Protein AF-M1ERI9-F1 (afdb_monomer)

Sequence (100 aa):
CKTIYGVKTGTQPPGKMEYHLIPHSLPGHPDCKTIRIIYSIPPGIQGPEHPNPGKSFSARGFPRHCYLPDSEKGRKVLKLLLVAWDRRLIFAIGTSSTTG

Structure (mmCIF, N/CA/C/O backbone):
data_AF-M1ERI9-F1
#
_entry.id   AF-M1ERI9-F1
#
loop_
_atom_site.group_PDB
_atom_site.id
_atom_site.type_symbol
_atom_site.label_atom_id
_atom_site.label_alt_id
_atom_site.label_comp_id
_atom_site.label_asym_id
_atom_site.label_entity_id
_atom_site.label_seq_id
_atom_site.pdbx_PDB_ins_code
_atom_site.Cartn_x
_atom_site.Cartn_y
_atom_site.Cartn_z
_atom_site.occupancy
_atom_site.B_iso_or_equiv
_atom_site.auth_seq_id
_atom_site.auth_comp_id
_atom_site.auth_asym_id
_atom_site.auth_atom_id
_atom_site.pdbx_PDB_model_num
ATOM 1 N N . CYS A 1 1 ? -11.964 15.003 -18.920 1.00 76.31 1 CYS A N 1
ATOM 2 C CA . CYS A 1 1 ? -12.903 14.104 -18.208 1.00 76.31 1 CYS A CA 1
ATOM 3 C C . CYS A 1 1 ? -12.240 13.007 -17.346 1.00 76.31 1 CYS A C 1
ATOM 5 O O . CYS A 1 1 ? -12.936 12.508 -16.479 1.00 76.31 1 CYS A O 1
ATOM 7 N N . LYS A 1 2 ? -10.947 12.632 -17.495 1.00 74.38 2 LYS A N 1
ATOM 8 C CA . LYS A 1 2 ? -10.257 11.580 -16.684 1.00 74.38 2 LYS A CA 1
ATOM 9 C C . LYS A 1 2 ? -10.946 10.196 -16.667 1.00 74.38 2 LYS A C 1
ATOM 11 O O . LYS A 1 2 ? -10.599 9.356 -15.839 1.00 74.38 2 LYS A O 1
ATOM 16 N N . THR A 1 3 ? -11.890 9.954 -17.575 1.00 75.19 3 THR A N 1
ATOM 17 C CA . THR A 1 3 ? -12.565 8.663 -17.718 1.00 75.19 3 THR A CA 1
ATOM 18 C C . THR A 1 3 ? -11.546 7.603 -18.116 1.00 75.19 3 THR A C 1
ATOM 20 O O . THR A 1 3 ? -10.797 7.790 -19.073 1.00 75.19 3 THR A O 1
ATOM 23 N N . ILE A 1 4 ? -11.505 6.506 -17.365 1.00 74.56 4 ILE A N 1
ATOM 24 C CA . ILE A 1 4 ? -10.644 5.360 -17.647 1.00 74.56 4 ILE A CA 1
ATOM 25 C C . ILE A 1 4 ? -11.505 4.298 -18.322 1.00 74.56 4 ILE A C 1
ATOM 27 O O . ILE A 1 4 ? -12.535 3.907 -17.777 1.00 74.56 4 ILE A O 1
ATOM 31 N N . TYR A 1 5 ? -11.057 3.821 -19.479 1.00 78.44 5 TYR A N 1
ATOM 32 C CA . TYR A 1 5 ? -11.593 2.626 -20.120 1.00 78.44 5 TYR A CA 1
ATOM 33 C C . TYR A 1 5 ? -10.664 1.451 -19.784 1.00 78.44 5 TYR A C 1
ATOM 35 O O . TYR A 1 5 ? -9.452 1.550 -19.969 1.00 78.44 5 TYR A O 1
ATOM 43 N N . GLY A 1 6 ? -11.220 0.363 -19.245 1.00 86.75 6 GLY A N 1
ATOM 44 C CA . GLY A 1 6 ? -10.456 -0.803 -18.786 1.00 86.75 6 GLY A CA 1
ATOM 45 C C . GLY A 1 6 ? -9.972 -0.724 -17.330 1.00 86.75 6 GLY A C 1
ATOM 46 O O . GLY A 1 6 ? -10.357 0.159 -16.559 1.00 86.75 6 GLY A O 1
ATOM 47 N N . VAL A 1 7 ? -9.142 -1.691 -16.927 1.00 89.50 7 VAL A N 1
ATOM 48 C CA . VAL A 1 7 ? -8.597 -1.782 -15.563 1.00 89.50 7 VAL A CA 1
ATOM 49 C C . VAL A 1 7 ? -7.235 -1.101 -15.513 1.00 89.50 7 VAL A C 1
ATOM 51 O O . VAL A 1 7 ? -6.282 -1.556 -16.137 1.00 89.50 7 VAL A O 1
ATOM 54 N N . LYS A 1 8 ? -7.123 -0.026 -14.731 1.00 92.19 8 LYS A N 1
ATOM 55 C CA . LYS A 1 8 ? -5.832 0.620 -14.484 1.00 92.19 8 LYS A CA 1
ATOM 56 C C . LYS A 1 8 ? -4.956 -0.259 -13.588 1.00 92.19 8 LYS A C 1
ATOM 58 O O . LYS A 1 8 ? -5.367 -0.594 -12.476 1.00 92.19 8 LYS A O 1
ATOM 63 N N . THR A 1 9 ? -3.746 -0.551 -14.051 1.00 96.25 9 THR A N 1
ATOM 64 C CA . THR A 1 9 ? -2.668 -1.198 -13.292 1.00 96.25 9 THR A CA 1
ATOM 65 C C . THR A 1 9 ? -1.448 -0.273 -13.199 1.00 96.25 9 THR A C 1
ATOM 67 O O . THR A 1 9 ? -1.409 0.774 -13.852 1.00 96.25 9 THR A O 1
ATOM 70 N N . GLY A 1 10 ? -0.488 -0.605 -12.334 1.00 96.25 10 GLY A N 1
ATOM 71 C CA . GLY A 1 10 ? 0.755 0.154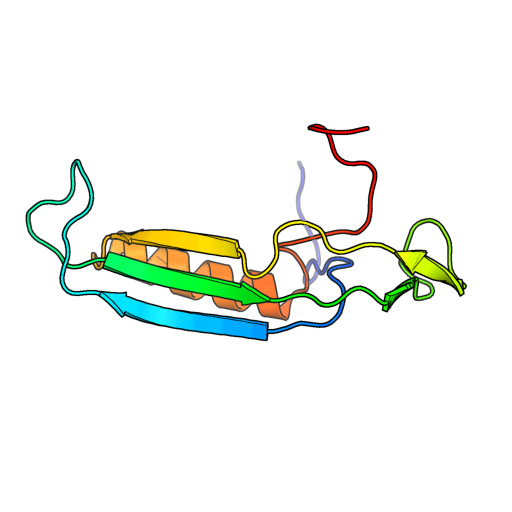 -12.158 1.00 96.25 10 GLY A CA 1
ATOM 72 C C . GLY A 1 10 ? 2.022 -0.698 -12.261 1.00 96.25 10 GLY A C 1
ATOM 73 O O . GLY A 1 10 ? 1.996 -1.834 -12.731 1.00 96.25 10 GLY A O 1
ATOM 74 N N . THR A 1 11 ? 3.141 -0.122 -11.820 1.00 97.75 11 THR A N 1
ATOM 75 C CA . THR A 1 11 ? 4.503 -0.669 -11.957 1.00 97.75 11 THR A CA 1
ATOM 76 C C . THR A 1 11 ? 5.128 -1.016 -10.605 1.00 97.75 11 THR A C 1
ATOM 78 O O . THR A 1 11 ? 6.340 -0.982 -10.431 1.00 97.75 11 THR A O 1
ATOM 81 N N . GLN A 1 12 ? 4.311 -1.344 -9.603 1.00 98.50 12 GLN A N 1
ATOM 82 C CA . GLN A 1 12 ? 4.810 -1.810 -8.310 1.00 98.50 12 GLN A CA 1
ATOM 83 C C . GLN A 1 12 ? 5.705 -3.052 -8.482 1.00 98.50 12 GLN A C 1
ATOM 85 O O . GLN A 1 12 ? 5.266 -4.013 -9.123 1.00 98.50 12 GLN A O 1
ATOM 90 N N . PRO A 1 13 ? 6.922 -3.088 -7.916 1.00 97.94 13 PRO A N 1
ATOM 91 C CA . PRO A 1 13 ? 7.763 -4.283 -7.943 1.00 97.94 13 PRO A CA 1
ATOM 92 C C . PRO A 1 13 ? 7.195 -5.406 -7.049 1.00 97.94 13 PRO A C 1
ATOM 94 O O . PRO A 1 13 ? 6.353 -5.141 -6.185 1.00 97.94 13 PRO A O 1
ATOM 97 N N . PRO A 1 14 ? 7.643 -6.663 -7.221 1.00 98.12 14 PRO A N 1
ATOM 98 C CA . PRO A 1 14 ? 7.215 -7.775 -6.375 1.00 98.12 14 PRO A CA 1
ATOM 99 C C . PRO A 1 14 ? 7.481 -7.525 -4.885 1.00 98.12 14 PRO A C 1
ATOM 101 O O . PRO A 1 14 ? 8.490 -6.933 -4.505 1.00 98.12 14 PRO A O 1
ATOM 104 N N . GLY A 1 15 ? 6.588 -8.018 -4.032 1.00 98.12 15 GLY A N 1
ATOM 105 C CA . GLY A 1 15 ? 6.698 -7.888 -2.584 1.00 98.12 15 GLY A CA 1
ATOM 106 C C . GLY A 1 15 ? 5.554 -8.593 -1.868 1.00 98.12 15 GLY A C 1
ATOM 107 O O . GLY A 1 15 ? 4.820 -9.379 -2.467 1.00 98.12 15 GL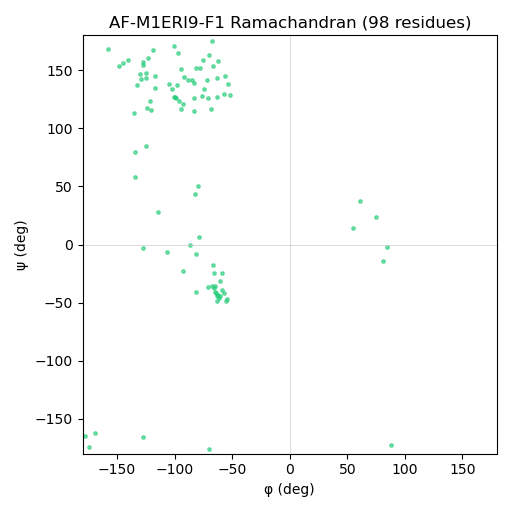Y A O 1
ATOM 108 N N . LYS A 1 16 ? 5.380 -8.284 -0.585 1.00 98.56 16 LYS A N 1
ATOM 109 C CA . LYS A 1 16 ? 4.300 -8.798 0.260 1.00 98.56 16 LYS A CA 1
ATOM 110 C C . LYS A 1 16 ? 3.518 -7.654 0.898 1.00 98.56 16 LYS A C 1
ATOM 112 O O . LYS A 1 16 ? 4.101 -6.648 1.303 1.00 98.56 16 LYS A O 1
ATOM 117 N N . MET A 1 17 ? 2.210 -7.849 1.011 1.00 98.69 17 MET A N 1
ATOM 118 C CA . MET A 1 17 ? 1.307 -7.044 1.826 1.00 98.69 17 MET A CA 1
ATOM 119 C C . MET A 1 17 ? 0.628 -7.979 2.821 1.00 98.69 17 MET A C 1
ATOM 121 O O . MET A 1 17 ? -0.021 -8.942 2.423 1.00 98.69 17 MET A O 1
ATOM 125 N N . GLU A 1 18 ? 0.763 -7.682 4.104 1.00 98.69 18 GLU A N 1
ATOM 126 C CA . GLU A 1 18 ? 0.151 -8.434 5.197 1.00 98.69 18 GLU A CA 1
ATOM 127 C C . GLU A 1 18 ? -0.631 -7.472 6.090 1.00 98.69 18 GLU A C 1
ATOM 129 O O . GLU A 1 18 ? -0.321 -6.281 6.158 1.00 98.69 18 GLU A O 1
ATOM 134 N N . TYR A 1 19 ? -1.651 -7.961 6.791 1.00 98.75 19 TYR A N 1
ATOM 135 C CA . TYR A 1 19 ? -2.344 -7.157 7.790 1.00 98.75 19 TYR A CA 1
ATOM 136 C C . TYR A 1 19 ? -2.869 -8.011 8.939 1.00 98.75 19 TYR A C 1
ATOM 138 O O . TYR A 1 19 ? -3.150 -9.196 8.779 1.00 98.75 19 TYR A O 1
ATOM 146 N N . HIS A 1 20 ? -3.012 -7.394 10.105 1.00 98.75 20 HIS A N 1
ATOM 147 C CA . HIS A 1 20 ? -3.660 -7.980 11.276 1.00 98.75 20 HIS A CA 1
ATOM 148 C C . HIS A 1 20 ? -4.135 -6.873 12.219 1.00 98.75 20 HIS A C 1
ATOM 150 O O . HIS A 1 20 ? -3.777 -5.703 12.067 1.00 98.75 20 HIS A O 1
ATOM 156 N N . LEU A 1 21 ? -4.953 -7.244 13.201 1.00 98.69 21 LEU A N 1
ATOM 157 C CA . LEU A 1 21 ? -5.428 -6.319 14.222 1.00 98.69 21 LEU A CA 1
ATOM 158 C C . LEU A 1 21 ? -4.422 -6.209 15.366 1.00 98.69 21 LEU A C 1
ATOM 160 O O . LEU A 1 21 ? -3.850 -7.210 15.793 1.00 98.69 21 LEU A O 1
ATOM 164 N N . ILE A 1 22 ? -4.258 -5.002 15.897 1.00 98.62 22 ILE A N 1
ATOM 165 C CA . ILE A 1 22 ? -3.540 -4.741 17.147 1.00 98.62 22 ILE A CA 1
ATOM 166 C C . ILE A 1 22 ? -4.515 -4.152 18.179 1.00 98.62 22 ILE A C 1
ATOM 168 O O . ILE A 1 22 ? -5.423 -3.403 17.802 1.00 98.62 22 ILE A O 1
ATOM 172 N N . PRO A 1 23 ? -4.370 -4.476 19.477 1.00 97.56 23 PRO A N 1
ATOM 173 C CA . PRO A 1 23 ? -5.330 -4.114 20.521 1.00 97.56 23 PRO A CA 1
ATOM 174 C C . PRO A 1 23 ? -5.135 -2.674 21.032 1.00 97.56 23 PRO A C 1
ATOM 176 O O . PRO A 1 23 ? -5.177 -2.423 22.231 1.00 97.56 23 PRO A O 1
ATOM 179 N N . HIS A 1 24 ? -4.910 -1.727 20.121 1.00 97.19 24 HIS A N 1
ATOM 180 C CA . HIS A 1 24 ? -4.746 -0.307 20.428 1.00 97.19 24 HIS A CA 1
ATOM 181 C C . HIS A 1 24 ? -5.667 0.522 19.539 1.00 97.19 24 HIS A C 1
ATOM 183 O O . HIS A 1 24 ? -5.837 0.197 18.361 1.00 97.19 24 HIS A O 1
ATOM 189 N N . SER A 1 25 ? -6.229 1.589 20.096 1.00 98.38 25 SER A N 1
ATOM 190 C CA . SER A 1 25 ? -7.043 2.564 19.370 1.00 98.38 25 SER A CA 1
ATOM 191 C C . SER A 1 25 ? -6.157 3.669 18.794 1.00 98.38 25 SER A C 1
ATOM 193 O O . SER A 1 25 ? -5.202 4.106 19.442 1.00 98.38 25 SER A O 1
ATOM 195 N N . LEU A 1 26 ? -6.466 4.144 17.586 1.00 98.38 26 LEU A N 1
ATOM 196 C CA . LEU A 1 26 ? -5.799 5.323 17.027 1.00 98.38 26 LEU A CA 1
ATOM 197 C C . LEU A 1 26 ? -6.362 6.610 17.651 1.00 98.38 26 LEU A C 1
ATOM 199 O O . LEU A 1 26 ? -7.548 6.655 17.996 1.00 98.38 26 LEU A O 1
ATOM 203 N N . PRO A 1 27 ? -5.562 7.690 17.736 1.00 98.38 27 PRO A N 1
ATOM 204 C CA . PRO A 1 27 ? -6.082 9.013 18.065 1.00 98.38 27 PRO A CA 1
ATOM 205 C C . PRO A 1 27 ? -7.262 9.385 17.152 1.00 98.38 27 PRO A C 1
ATOM 207 O O . PRO A 1 27 ? -7.170 9.258 15.932 1.00 98.38 27 PRO A O 1
ATOM 210 N N . GLY A 1 28 ? -8.381 9.809 17.745 1.00 97.75 28 GLY A N 1
ATOM 211 C CA . GLY A 1 28 ? -9.625 10.116 17.022 1.00 97.75 28 GLY A CA 1
ATOM 212 C C . GLY A 1 28 ? -10.545 8.918 16.742 1.00 97.75 28 GLY A C 1
ATOM 213 O O . GLY A 1 28 ? -11.632 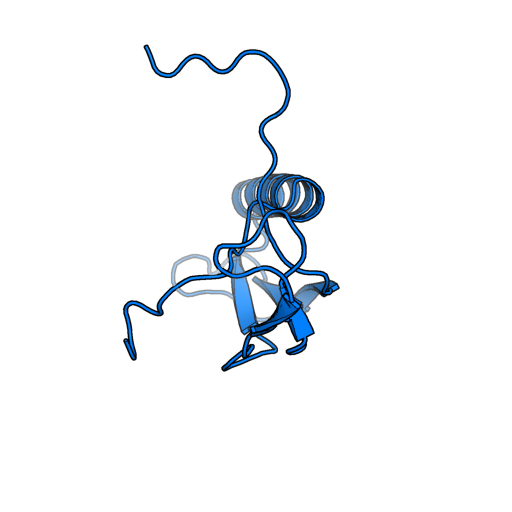9.116 16.207 1.00 97.75 28 GLY A O 1
ATOM 214 N N . HIS A 1 29 ? -10.153 7.699 17.127 1.00 97.25 29 HIS A N 1
ATOM 215 C CA . HIS A 1 29 ? -10.938 6.468 16.956 1.00 97.25 29 HIS A CA 1
ATOM 216 C C . HIS A 1 29 ? -10.938 5.603 18.235 1.00 97.25 29 HIS A C 1
ATOM 218 O O . HIS A 1 29 ? -10.474 4.463 18.199 1.00 97.25 29 HIS A O 1
ATOM 224 N N . PRO A 1 30 ? -11.395 6.133 19.389 1.00 96.50 30 PRO A N 1
ATOM 225 C CA . PRO A 1 30 ? -11.250 5.469 20.690 1.00 96.50 30 PRO A CA 1
ATOM 226 C C . PRO A 1 30 ? -12.037 4.154 20.810 1.00 96.50 30 PRO A C 1
ATOM 228 O O . PRO A 1 30 ? -11.661 3.281 21.586 1.00 96.50 30 PRO A O 1
ATOM 231 N N . ASP A 1 31 ? -13.101 4.008 20.028 1.00 96.12 31 ASP A N 1
ATOM 232 C CA . ASP A 1 31 ? -14.101 2.942 20.063 1.00 96.12 31 ASP A CA 1
ATOM 233 C C . ASP A 1 31 ? -13.735 1.695 19.241 1.00 96.12 31 ASP A C 1
ATOM 235 O O . ASP A 1 31 ? -14.496 0.727 19.214 1.00 96.12 31 ASP A O 1
ATOM 239 N N . CYS A 1 32 ? -12.575 1.675 18.576 1.00 97.44 32 CYS A N 1
ATOM 240 C CA . CYS A 1 32 ? -12.155 0.533 17.767 1.00 97.44 32 CYS A CA 1
ATOM 241 C C . CYS A 1 32 ? -10.659 0.219 17.887 1.00 97.44 32 CYS A C 1
ATOM 243 O O . CYS A 1 32 ? -9.840 1.053 18.262 1.00 97.44 32 CYS A O 1
ATOM 245 N N . LYS A 1 33 ? -10.306 -1.028 17.549 1.00 98.50 33 LYS A N 1
ATOM 246 C CA . LYS A 1 33 ? -8.914 -1.487 17.427 1.00 98.50 33 LYS A CA 1
ATOM 247 C C . LYS A 1 33 ? -8.242 -0.847 16.206 1.00 98.50 33 LYS A C 1
ATOM 249 O O . LYS A 1 33 ? -8.844 -0.063 15.478 1.00 98.50 33 LYS A O 1
ATOM 254 N N . THR A 1 34 ? -7.002 -1.234 15.930 1.00 98.81 34 THR A N 1
ATOM 255 C CA . THR A 1 34 ? -6.265 -0.776 14.747 1.00 98.81 34 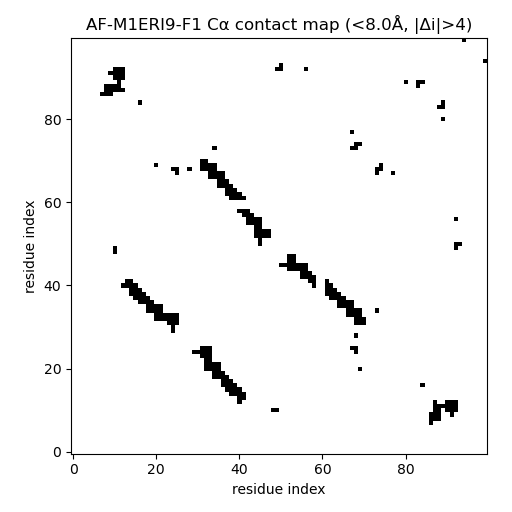THR A CA 1
ATOM 256 C C . THR A 1 34 ? -5.948 -1.943 13.826 1.00 98.81 34 THR A C 1
ATOM 258 O O . THR A 1 34 ? -5.460 -2.982 14.267 1.00 98.81 34 THR A O 1
ATOM 261 N N . ILE A 1 35 ? -6.168 -1.757 12.529 1.00 98.88 35 ILE A N 1
ATOM 262 C CA . ILE A 1 35 ? -5.636 -2.606 11.467 1.00 98.88 35 ILE A CA 1
ATOM 263 C C . ILE A 1 35 ? -4.211 -2.128 11.178 1.00 98.88 35 ILE A C 1
ATOM 265 O O . ILE A 1 35 ? -4.010 -1.009 10.700 1.00 98.88 35 ILE A O 1
ATOM 269 N N . ARG A 1 36 ? -3.217 -2.977 11.441 1.00 98.88 36 ARG A N 1
ATOM 270 C CA . ARG A 1 36 ? -1.829 -2.751 11.033 1.00 98.88 36 ARG A CA 1
ATOM 271 C C . ARG A 1 36 ? -1.597 -3.419 9.684 1.00 98.88 36 ARG A C 1
ATOM 273 O O . ARG A 1 36 ? -1.751 -4.631 9.578 1.00 98.88 36 ARG A O 1
ATOM 280 N N . ILE A 1 37 ? -1.213 -2.635 8.682 1.00 98.88 37 ILE A N 1
ATOM 281 C CA . ILE A 1 37 ? -0.806 -3.106 7.353 1.00 98.88 37 ILE A CA 1
ATOM 282 C C . ILE A 1 37 ? 0.720 -3.057 7.278 1.00 98.88 37 ILE A C 1
ATOM 284 O O . ILE A 1 37 ? 1.330 -2.059 7.664 1.00 98.88 37 ILE A O 1
ATOM 288 N N . ILE A 1 38 ? 1.328 -4.125 6.779 1.00 98.88 38 ILE A N 1
ATOM 289 C CA . ILE A 1 38 ? 2.770 -4.267 6.608 1.00 98.88 38 ILE A CA 1
ATOM 290 C C . ILE A 1 38 ? 3.039 -4.506 5.128 1.00 98.88 38 ILE A C 1
ATOM 292 O O . ILE A 1 38 ? 2.637 -5.525 4.571 1.00 98.88 38 ILE A O 1
ATOM 296 N N . TYR A 1 39 ? 3.735 -3.568 4.496 1.00 98.81 39 TYR A N 1
ATOM 297 C CA . TYR A 1 39 ? 4.286 -3.763 3.161 1.00 98.81 39 TYR A CA 1
ATOM 298 C C . TYR A 1 39 ? 5.751 -4.163 3.283 1.00 98.81 39 TYR A C 1
ATOM 300 O O . TYR A 1 39 ? 6.483 -3.557 4.063 1.00 98.81 39 TYR A O 1
ATOM 308 N N . SER A 1 40 ? 6.193 -5.139 2.498 1.00 98.44 40 SER A N 1
ATOM 309 C CA . SER A 1 40 ? 7.590 -5.561 2.408 1.00 98.44 40 SER A CA 1
ATOM 310 C C . SER A 1 40 ? 7.975 -5.739 0.945 1.00 98.44 40 SER A C 1
ATOM 312 O O . SER A 1 40 ? 7.441 -6.609 0.259 1.00 98.44 40 SER A O 1
ATOM 314 N N . ILE A 1 41 ? 8.876 -4.892 0.452 1.00 98.56 41 ILE A N 1
ATOM 315 C CA . ILE A 1 41 ? 9.395 -4.940 -0.916 1.00 98.56 41 ILE A CA 1
ATOM 316 C C . ILE A 1 41 ? 10.921 -5.050 -0.814 1.00 98.56 41 ILE A C 1
ATOM 318 O O . ILE A 1 41 ? 11.541 -4.144 -0.251 1.00 98.56 41 ILE A O 1
ATOM 322 N N . PRO A 1 42 ? 11.539 -6.136 -1.307 1.00 98.06 42 PRO A N 1
ATOM 323 C CA . PRO A 1 42 ? 12.992 -6.249 -1.358 1.00 98.06 42 PRO A CA 1
ATOM 324 C C . PRO A 1 42 ? 13.580 -5.386 -2.492 1.00 98.06 42 PRO A C 1
ATOM 326 O O . PRO A 1 42 ? 12.872 -5.058 -3.449 1.00 98.06 42 PRO A O 1
ATOM 329 N N . PRO A 1 43 ? 14.875 -5.020 -2.429 1.00 97.88 43 PRO A N 1
ATOM 330 C CA . PRO A 1 43 ? 15.574 -4.477 -3.592 1.00 97.88 43 PRO A CA 1
ATOM 331 C C . PRO A 1 43 ? 15.620 -5.516 -4.722 1.00 97.88 43 PRO A C 1
ATOM 333 O O . PRO A 1 43 ? 15.524 -6.720 -4.480 1.00 97.88 43 PRO A O 1
ATOM 336 N N . GLY A 1 44 ? 15.797 -5.064 -5.960 1.00 97.88 44 GLY A N 1
ATOM 337 C CA . GLY A 1 44 ? 15.785 -5.960 -7.114 1.00 97.88 44 GLY A CA 1
ATOM 338 C C . GLY A 1 44 ? 16.253 -5.297 -8.401 1.00 97.88 44 GLY A C 1
ATOM 339 O O . GLY A 1 44 ? 16.898 -4.249 -8.377 1.00 97.88 44 GLY A O 1
ATOM 340 N N . ILE A 1 45 ? 15.920 -5.922 -9.531 1.00 98.44 45 ILE A N 1
ATOM 341 C CA . ILE A 1 45 ? 16.225 -5.429 -10.877 1.00 98.44 45 ILE A CA 1
ATOM 342 C C . ILE A 1 45 ? 14.956 -4.872 -11.522 1.00 98.44 45 ILE A C 1
ATOM 344 O O . ILE A 1 45 ? 13.872 -5.442 -11.403 1.00 98.44 45 ILE A O 1
ATOM 348 N N . GLN A 1 46 ? 15.094 -3.739 -12.200 1.00 98.44 46 GLN A N 1
ATOM 349 C CA . GLN A 1 46 ? 14.025 -3.085 -12.938 1.00 98.44 46 GLN A CA 1
ATOM 350 C C . GLN A 1 46 ? 13.620 -3.924 -14.157 1.00 98.44 46 GLN A C 1
ATOM 352 O O . GLN A 1 46 ? 14.416 -4.140 -15.068 1.00 98.44 46 GLN A O 1
ATOM 357 N N . GLY A 1 47 ? 12.369 -4.389 -14.169 1.00 97.31 47 GLY A N 1
ATOM 358 C CA . GLY A 1 47 ? 11.714 -4.961 -15.351 1.00 97.31 47 GLY A CA 1
ATOM 359 C C . GLY A 1 47 ? 11.443 -3.944 -16.479 1.00 97.31 47 GLY A C 1
ATOM 360 O O . GLY A 1 47 ? 11.686 -2.748 -16.293 1.00 97.31 47 GLY A O 1
ATOM 361 N N . PRO A 1 48 ? 10.934 -4.404 -17.639 1.00 97.81 48 PRO A N 1
ATOM 362 C CA . PRO A 1 48 ? 10.695 -3.576 -18.828 1.00 97.81 48 PRO A CA 1
ATOM 363 C C . PRO A 1 48 ? 9.743 -2.389 -18.623 1.00 97.81 48 PRO A C 1
ATOM 365 O O . PRO A 1 48 ? 9.810 -1.413 -19.362 1.00 97.81 48 PRO A O 1
ATOM 368 N N . GLU A 1 49 ? 8.855 -2.461 -17.634 1.00 96.12 49 GLU A N 1
ATOM 369 C CA . GLU A 1 49 ? 7.874 -1.421 -17.307 1.00 96.12 49 GLU A CA 1
ATOM 370 C C . GLU A 1 49 ? 8.442 -0.265 -16.465 1.00 96.12 49 GLU A C 1
ATOM 372 O O . GLU A 1 49 ? 7.743 0.715 -16.201 1.00 96.12 49 GLU A O 1
ATOM 377 N N . HIS A 1 50 ? 9.680 -0.392 -15.985 1.00 98.00 50 HIS A N 1
ATOM 378 C CA . HIS A 1 50 ? 10.305 0.568 -15.081 1.00 98.00 50 HIS A CA 1
ATOM 379 C C . HIS A 1 50 ? 11.205 1.569 -15.827 1.00 98.00 50 HIS A C 1
ATOM 381 O O . HIS A 1 50 ? 11.590 1.321 -16.967 1.00 98.00 50 HIS A O 1
ATOM 387 N N . PRO A 1 51 ? 11.596 2.690 -15.188 1.00 97.12 51 PRO A N 1
ATOM 388 C CA . PRO A 1 51 ? 12.323 3.767 -15.865 1.00 97.12 51 PRO A CA 1
ATOM 389 C C . PRO A 1 51 ? 13.676 3.374 -16.476 1.00 97.12 51 PRO A C 1
ATOM 391 O O . PRO A 1 51 ? 14.090 3.966 -17.467 1.00 97.12 51 PRO A O 1
ATOM 394 N N . ASN A 1 52 ? 14.393 2.415 -15.882 1.00 97.25 52 ASN A N 1
ATOM 395 C CA . ASN A 1 52 ? 15.692 1.951 -16.370 1.00 97.25 52 ASN A CA 1
ATOM 396 C C . ASN A 1 52 ? 15.762 0.412 -16.366 1.00 97.25 52 ASN A C 1
ATOM 398 O O . ASN A 1 52 ? 16.356 -0.156 -15.442 1.00 97.25 52 ASN A O 1
ATOM 402 N N . PRO A 1 53 ? 15.186 -0.279 -17.368 1.00 98.12 53 PRO A N 1
ATOM 403 C CA . PRO A 1 53 ? 15.185 -1.739 -17.423 1.00 98.12 53 PRO A CA 1
ATOM 404 C C . PRO A 1 53 ? 16.595 -2.337 -17.299 1.00 98.12 53 PRO A C 1
ATOM 406 O O . PRO A 1 53 ? 17.560 -1.816 -17.856 1.00 98.12 53 PRO A O 1
ATOM 409 N N . GLY A 1 54 ? 16.725 -3.417 -16.530 1.00 98.00 54 GLY A N 1
ATOM 410 C CA . GLY A 1 54 ? 17.993 -4.103 -16.257 1.00 98.00 54 GLY A CA 1
ATOM 411 C C . GLY A 1 54 ? 18.863 -3.463 -15.169 1.00 98.00 54 GLY A C 1
ATOM 412 O O . GLY A 1 54 ? 19.761 -4.126 -14.652 1.00 98.00 54 GLY A O 1
ATOM 413 N N . LYS A 1 55 ? 18.598 -2.216 -14.752 1.00 98.12 55 LYS A N 1
ATOM 414 C CA . LYS A 1 55 ? 19.309 -1.599 -13.620 1.00 98.12 55 LYS A CA 1
ATOM 415 C C . LYS A 1 55 ? 18.721 -2.043 -12.287 1.00 98.12 55 LYS A C 1
ATOM 417 O O . LYS A 1 55 ? 17.527 -2.315 -12.175 1.00 98.12 55 LYS A O 1
ATOM 422 N N . SER A 1 56 ? 19.547 -2.066 -11.248 1.00 97.88 56 SER A N 1
ATOM 423 C CA . SER A 1 56 ? 19.058 -2.293 -9.891 1.00 97.88 56 SER A CA 1
ATOM 424 C C . SER A 1 56 ? 18.171 -1.137 -9.410 1.00 97.88 56 SER A C 1
ATOM 426 O O . SER A 1 56 ? 18.277 0.004 -9.867 1.00 97.88 56 SER A O 1
ATOM 428 N N . PHE A 1 57 ? 17.269 -1.436 -8.480 1.00 98.12 57 PHE A N 1
ATOM 429 C CA . PHE A 1 57 ? 16.570 -0.452 -7.662 1.00 98.12 57 PHE A CA 1
ATOM 430 C C . PHE A 1 57 ? 16.781 -0.781 -6.182 1.00 98.12 57 PHE A C 1
ATOM 432 O O . PHE A 1 57 ? 16.894 -1.946 -5.794 1.00 98.12 57 PHE A O 1
ATOM 439 N N . SER A 1 58 ? 16.818 0.253 -5.342 1.00 97.19 58 SER A N 1
ATOM 440 C CA . SER A 1 58 ? 16.860 0.086 -3.887 1.00 97.19 58 SER A CA 1
ATOM 441 C C . SER A 1 58 ? 15.452 0.154 -3.289 1.00 97.19 58 SER A C 1
ATOM 443 O O . SER A 1 58 ? 14.583 0.839 -3.824 1.00 97.19 58 SER A O 1
ATOM 445 N N . ALA A 1 59 ? 15.228 -0.527 -2.165 1.00 96.25 59 ALA A N 1
ATOM 446 C CA . ALA A 1 59 ? 13.958 -0.508 -1.441 1.00 96.25 59 ALA A CA 1
ATOM 447 C C . ALA A 1 59 ? 14.197 -0.087 0.018 1.00 96.25 59 ALA A C 1
ATOM 449 O O . ALA A 1 59 ? 14.395 -0.911 0.908 1.00 96.25 59 ALA A O 1
ATOM 450 N N . ARG A 1 60 ? 14.246 1.228 0.263 1.00 95.56 60 ARG A N 1
ATOM 451 C CA . ARG A 1 60 ? 14.592 1.783 1.582 1.00 95.56 60 ARG A CA 1
ATOM 452 C C . ARG A 1 60 ? 13.388 1.840 2.529 1.00 95.56 60 ARG A C 1
ATOM 454 O O . ARG A 1 60 ? 12.288 2.249 2.137 1.00 95.56 60 ARG A O 1
ATOM 461 N N . GLY A 1 61 ? 13.642 1.494 3.793 1.00 94.75 61 GLY A N 1
ATOM 462 C CA . GLY A 1 61 ? 12.679 1.611 4.892 1.00 94.75 61 GLY A CA 1
ATOM 463 C C . GLY A 1 61 ? 11.575 0.551 4.889 1.00 94.75 61 GLY A C 1
ATOM 464 O O . GLY A 1 61 ? 10.498 0.817 5.410 1.00 94.75 61 GLY A O 1
ATOM 465 N N . PHE A 1 62 ? 11.808 -0.608 4.265 1.00 97.25 62 PHE A N 1
ATOM 466 C CA . PHE A 1 62 ? 10.918 -1.763 4.371 1.00 97.25 62 PHE A CA 1
ATOM 467 C C . PHE A 1 62 ? 11.354 -2.687 5.529 1.00 97.25 62 PHE A C 1
ATOM 469 O O . PHE A 1 62 ? 12.558 -2.839 5.740 1.00 97.25 62 PHE A O 1
ATOM 476 N N . PRO A 1 63 ? 10.409 -3.312 6.260 1.00 98.06 63 PRO A N 1
ATOM 477 C CA . PRO A 1 63 ? 8.961 -3.233 6.057 1.00 98.06 63 PRO A CA 1
ATOM 478 C C . PRO A 1 63 ? 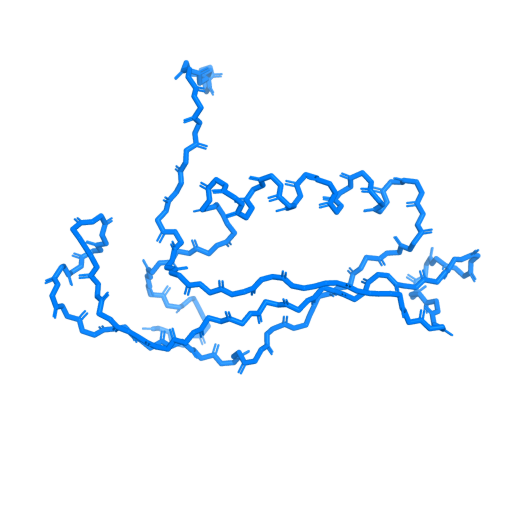8.365 -1.869 6.450 1.00 98.06 63 PRO A C 1
ATOM 480 O O . PRO A 1 63 ? 8.763 -1.262 7.440 1.00 98.06 63 PRO A O 1
ATOM 483 N N . ARG A 1 64 ? 7.384 -1.386 5.674 1.00 98.38 64 ARG A N 1
ATOM 484 C CA . ARG A 1 64 ? 6.640 -0.149 5.962 1.00 98.38 64 ARG A CA 1
ATOM 485 C C . ARG A 1 64 ? 5.347 -0.485 6.684 1.00 98.38 64 ARG A C 1
ATOM 487 O O . ARG A 1 64 ? 4.534 -1.252 6.170 1.00 98.38 64 ARG A O 1
ATOM 494 N N . HIS A 1 65 ? 5.168 0.110 7.857 1.00 98.56 65 HIS A N 1
ATOM 495 C CA . HIS A 1 65 ? 4.004 -0.101 8.709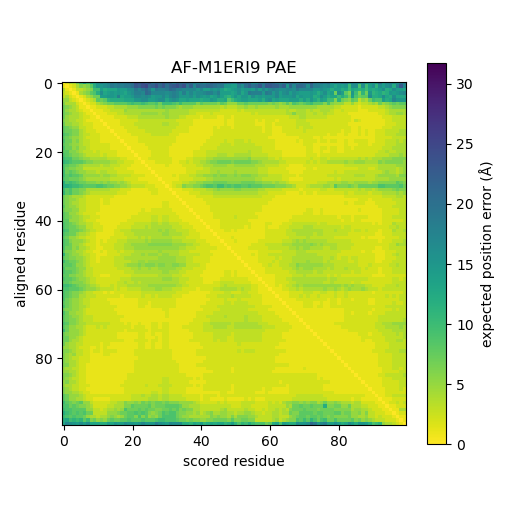 1.00 98.56 65 HIS A CA 1
ATOM 496 C C . HIS A 1 65 ? 3.011 1.049 8.519 1.00 98.56 65 HIS A C 1
ATOM 498 O O . HIS A 1 65 ? 3.374 2.219 8.641 1.00 98.56 65 HIS A O 1
ATOM 504 N N . CYS A 1 66 ? 1.757 0.717 8.226 1.00 98.31 66 CYS A N 1
ATOM 505 C CA . CYS A 1 66 ? 0.657 1.664 8.066 1.00 98.31 66 CYS A CA 1
ATOM 506 C C . CYS A 1 66 ? -0.518 1.258 8.960 1.00 98.31 66 CYS A C 1
ATOM 508 O O . CYS A 1 66 ? -0.660 0.088 9.318 1.00 98.31 66 CYS A O 1
ATOM 510 N N . TYR A 1 67 ? -1.377 2.217 9.299 1.00 98.62 67 TYR A N 1
ATOM 511 C CA . TYR A 1 67 ? -2.436 2.017 10.285 1.00 98.62 67 TYR A CA 1
ATOM 512 C C . TYR A 1 67 ? -3.772 2.545 9.769 1.00 98.62 67 TYR A C 1
ATOM 514 O O . TYR A 1 67 ? -3.835 3.629 9.191 1.00 98.62 67 TYR A O 1
ATOM 522 N N . LEU A 1 68 ? -4.835 1.779 9.998 1.00 98.69 68 LEU A N 1
ATOM 523 C CA . LEU A 1 68 ? -6.223 2.191 9.803 1.00 98.69 68 LEU A CA 1
ATOM 524 C C . LEU A 1 68 ? -7.016 1.860 11.072 1.00 98.69 68 LEU A C 1
ATOM 526 O O . LEU A 1 68 ? -6.732 0.838 11.698 1.00 98.69 68 LEU A O 1
ATOM 530 N N . PRO A 1 69 ? -8.031 2.652 11.443 1.00 98.62 69 PRO A N 1
ATOM 531 C CA . PRO A 1 69 ? -8.962 2.239 12.485 1.00 98.62 69 PRO A CA 1
ATOM 532 C C . PRO A 1 69 ? -9.719 0.987 12.033 1.00 98.62 69 PRO A C 1
ATOM 534 O O . PRO A 1 69 ? -10.085 0.866 10.862 1.00 98.62 69 PRO A O 1
ATOM 537 N N . ASP A 1 70 ? -10.004 0.069 12.951 1.00 98.69 70 ASP A N 1
ATOM 538 C CA . ASP A 1 70 ? -10.823 -1.116 12.690 1.00 98.69 70 ASP A CA 1
ATOM 539 C C . ASP A 1 70 ? -12.328 -0.793 12.715 1.00 98.69 70 ASP A C 1
ATOM 541 O O . ASP A 1 70 ? -13.123 -1.426 13.403 1.00 98.69 70 ASP A O 1
ATOM 545 N N . SER A 1 71 ? -12.712 0.240 11.968 1.00 98.38 71 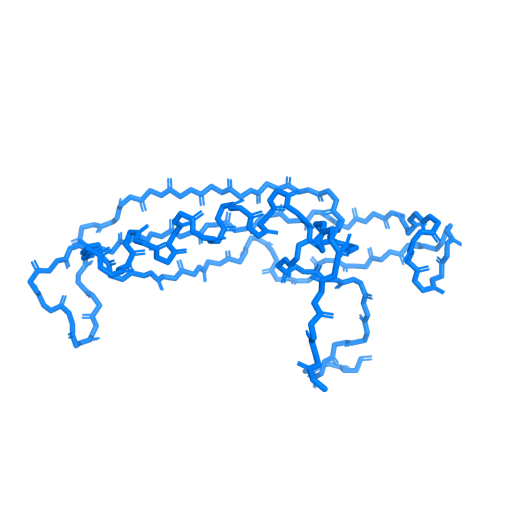SER A N 1
ATOM 546 C CA . SER A 1 71 ? -14.094 0.668 11.760 1.00 98.38 71 SER A CA 1
ATOM 547 C C . SER A 1 71 ? -14.620 0.181 10.408 1.00 98.38 71 SER A C 1
ATOM 549 O O . SER A 1 71 ? -13.857 -0.279 9.553 1.00 98.38 71 SER A O 1
ATOM 551 N N . GLU A 1 72 ? -15.921 0.332 10.149 1.00 98.31 72 GLU A N 1
ATOM 552 C CA . GLU A 1 72 ? -16.517 -0.014 8.849 1.00 98.31 72 GLU A CA 1
ATOM 553 C C . GLU A 1 72 ? -15.811 0.703 7.683 1.00 98.31 72 GLU A C 1
ATOM 555 O O . GLU A 1 72 ? -15.407 0.082 6.693 1.00 98.31 72 GLU A O 1
ATOM 560 N N . LYS A 1 73 ? -15.577 2.014 7.832 1.00 98.31 73 LYS A N 1
ATOM 561 C CA . LYS A 1 73 ? -14.861 2.818 6.834 1.00 98.31 73 LYS A CA 1
ATOM 562 C C . LYS A 1 73 ? -13.406 2.368 6.691 1.00 98.31 73 LYS A C 1
ATOM 564 O O . LYS A 1 73 ? -12.926 2.261 5.563 1.00 98.31 73 LYS A O 1
ATOM 569 N N . GLY A 1 74 ? -12.722 2.057 7.793 1.00 98.50 74 GLY A N 1
ATOM 570 C CA . GLY A 1 74 ? -11.352 1.537 7.764 1.00 98.50 74 GLY A CA 1
ATOM 571 C C . GLY A 1 74 ? -11.245 0.195 7.037 1.00 98.50 74 GLY A C 1
ATOM 572 O O . GLY A 1 74 ? -10.401 0.032 6.156 1.00 98.50 74 GLY A O 1
ATOM 573 N N . ARG A 1 75 ? -12.175 -0.734 7.289 1.00 98.62 75 ARG A N 1
ATOM 574 C CA . ARG A 1 75 ? -12.267 -2.019 6.574 1.00 98.62 75 ARG A CA 1
ATOM 575 C C . ARG A 1 75 ? -12.593 -1.847 5.092 1.00 98.62 75 ARG A C 1
ATOM 577 O O . ARG A 1 75 ? -12.070 -2.594 4.264 1.00 98.62 75 ARG A O 1
ATOM 584 N N . LYS A 1 76 ? -13.416 -0.859 4.726 1.00 98.69 76 LYS A N 1
ATOM 585 C CA . LYS A 1 76 ? -13.659 -0.506 3.317 1.00 98.69 76 LYS A CA 1
ATOM 586 C C . LYS A 1 76 ? -12.381 -0.011 2.640 1.00 98.69 76 LYS A C 1
ATOM 588 O O . LYS A 1 76 ? -12.077 -0.459 1.537 1.00 98.69 76 LYS A O 1
ATOM 593 N N . VAL A 1 77 ? -11.614 0.858 3.302 1.00 98.75 77 VAL A N 1
ATOM 594 C CA . VAL A 1 77 ? -10.307 1.316 2.802 1.00 98.75 77 VAL A CA 1
ATOM 595 C C . VAL A 1 77 ? -9.340 0.141 2.654 1.00 98.75 77 VAL A C 1
ATOM 597 O O . VAL A 1 77 ? -8.741 0.004 1.592 1.00 98.75 77 VAL A O 1
ATOM 600 N N . LEU A 1 78 ? -9.245 -0.755 3.644 1.00 98.75 78 LEU A N 1
ATOM 601 C CA . LEU A 1 78 ? -8.409 -1.958 3.558 1.00 98.75 78 LEU A CA 1
ATOM 602 C C . LEU A 1 78 ? -8.751 -2.808 2.325 1.00 98.75 78 LEU A C 1
ATOM 604 O O . LEU A 1 78 ? -7.852 -3.169 1.571 1.00 98.75 78 LEU A O 1
ATOM 608 N N . LYS A 1 79 ? -10.039 -3.089 2.077 1.00 98.69 79 LYS A N 1
ATOM 609 C CA . LYS A 1 79 ? -10.482 -3.851 0.893 1.00 98.69 79 LYS A CA 1
ATOM 610 C C . LYS A 1 79 ? -10.028 -3.198 -0.415 1.00 98.69 79 LYS A C 1
ATOM 612 O O . LYS A 1 79 ? -9.577 -3.890 -1.321 1.00 98.69 79 LYS A O 1
ATOM 617 N N . LEU A 1 80 ? -10.112 -1.872 -0.508 1.00 98.69 80 LEU A N 1
ATOM 618 C CA . LEU A 1 80 ? -9.660 -1.133 -1.689 1.00 98.69 80 LEU A CA 1
ATOM 619 C C . LEU A 1 80 ? -8.132 -1.126 -1.824 1.00 98.69 80 LEU A C 1
ATOM 621 O O . LEU A 1 80 ? -7.631 -1.226 -2.940 1.00 98.69 80 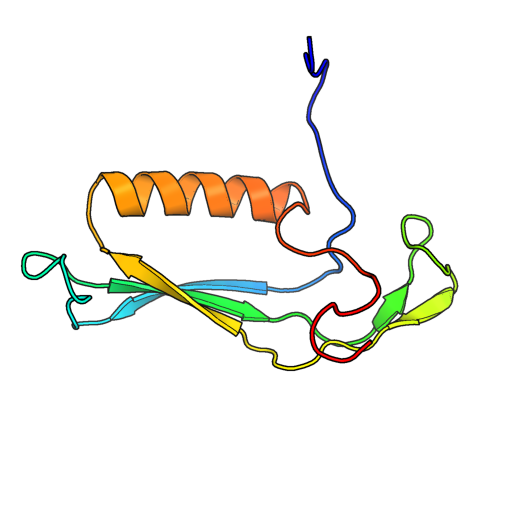LEU A O 1
ATOM 625 N N . LEU A 1 81 ? -7.393 -1.054 -0.713 1.00 98.75 81 LEU A N 1
ATOM 626 C CA . LEU A 1 81 ? -5.932 -1.156 -0.718 1.00 98.75 81 LEU A CA 1
ATOM 627 C C . LEU A 1 81 ? -5.459 -2.543 -1.157 1.00 98.75 81 LEU A C 1
ATOM 629 O O . LEU A 1 81 ? -4.499 -2.620 -1.914 1.00 98.75 81 LEU A O 1
ATOM 633 N N . LEU A 1 82 ? -6.154 -3.617 -0.766 1.00 98.56 82 LEU A N 1
ATOM 634 C CA . LEU A 1 82 ? -5.872 -4.971 -1.258 1.00 98.56 82 LEU A CA 1
ATOM 635 C C . LEU A 1 82 ? -6.035 -5.052 -2.784 1.00 98.56 82 LEU A C 1
ATOM 637 O O . LEU A 1 82 ? -5.157 -5.565 -3.470 1.00 98.56 82 LEU A O 1
ATOM 641 N N . VAL A 1 83 ? -7.110 -4.472 -3.330 1.00 98.38 83 VAL A N 1
ATOM 642 C CA . VAL A 1 83 ? -7.315 -4.394 -4.788 1.00 98.38 83 VAL A CA 1
ATOM 643 C C . VAL A 1 83 ? -6.242 -3.534 -5.460 1.00 98.38 83 VAL A C 1
ATOM 645 O O . VAL A 1 83 ? -5.749 -3.879 -6.529 1.00 98.38 83 VAL A O 1
ATOM 648 N N . ALA A 1 84 ? -5.862 -2.405 -4.863 1.00 98.50 84 ALA A N 1
ATOM 649 C CA . ALA A 1 84 ? -4.816 -1.545 -5.408 1.00 98.50 84 ALA A CA 1
ATOM 650 C C . ALA A 1 84 ? -3.430 -2.213 -5.363 1.00 98.50 84 ALA A C 1
ATOM 652 O O . ALA A 1 84 ? -2.649 -2.040 -6.296 1.00 98.50 84 ALA A O 1
ATOM 653 N N . TRP A 1 85 ? -3.139 -3.001 -4.327 1.00 98.50 85 TRP A N 1
ATOM 654 C CA . TRP A 1 85 ? -1.928 -3.812 -4.228 1.00 98.50 85 TRP A CA 1
ATOM 655 C C . TRP A 1 85 ? -1.869 -4.870 -5.332 1.00 98.50 85 TRP A C 1
ATOM 657 O O . TRP A 1 85 ? -0.869 -4.934 -6.043 1.00 98.50 85 TRP A O 1
ATOM 667 N N . ASP A 1 86 ? -2.956 -5.622 -5.531 1.00 98.06 86 ASP A N 1
ATOM 668 C CA . ASP A 1 86 ? -3.089 -6.613 -6.610 1.00 98.06 86 ASP A CA 1
ATOM 669 C C . ASP A 1 86 ? -2.925 -5.972 -7.999 1.00 98.06 86 ASP A C 1
ATOM 671 O O . ASP A 1 86 ? -2.217 -6.472 -8.871 1.00 98.06 86 ASP A O 1
ATOM 675 N N . ARG A 1 87 ? -3.466 -4.762 -8.172 1.00 98.19 87 ARG A N 1
ATOM 676 C CA . ARG A 1 87 ? -3.311 -3.964 -9.398 1.00 98.19 87 ARG A CA 1
ATOM 677 C C . ARG A 1 87 ? -1.968 -3.239 -9.515 1.00 98.19 87 ARG A C 1
ATOM 679 O O . ARG A 1 87 ? -1.795 -2.462 -10.455 1.00 98.19 87 ARG A O 1
ATOM 686 N N . ARG A 1 88 ? -1.013 -3.476 -8.609 1.00 98.38 88 ARG A N 1
ATOM 687 C CA . ARG A 1 88 ? 0.336 -2.879 -8.624 1.00 98.38 88 ARG A CA 1
ATOM 688 C C . ARG A 1 88 ? 0.342 -1.344 -8.530 1.00 98.38 88 ARG A C 1
ATOM 690 O O . ARG A 1 88 ? 1.149 -0.688 -9.185 1.00 98.38 88 ARG A O 1
ATOM 697 N N . LEU A 1 89 ? -0.567 -0.762 -7.743 1.00 98.31 89 LEU A N 1
ATOM 698 C CA . LEU A 1 89 ? -0.804 0.689 -7.664 1.00 98.31 89 LEU A CA 1
ATOM 699 C C . LEU A 1 89 ? -0.293 1.369 -6.381 1.00 98.31 89 LEU A C 1
ATOM 701 O O . LEU A 1 89 ? -0.384 2.592 -6.301 1.00 98.31 89 LEU A O 1
ATOM 705 N N . ILE A 1 90 ? 0.195 0.635 -5.371 1.00 98.38 90 ILE A N 1
ATOM 706 C CA . ILE A 1 90 ? 0.587 1.247 -4.082 1.00 98.38 90 ILE A CA 1
ATOM 707 C C . ILE A 1 90 ? 1.982 1.874 -4.153 1.00 98.38 90 ILE A C 1
ATOM 709 O O . ILE A 1 90 ? 2.195 2.964 -3.625 1.00 98.38 90 ILE A O 1
ATOM 713 N N . PHE A 1 91 ? 2.929 1.204 -4.811 1.00 98.12 91 PHE A N 1
ATOM 714 C CA . PHE A 1 91 ? 4.294 1.701 -4.991 1.00 98.12 91 PHE A CA 1
ATOM 715 C C . PHE A 1 91 ? 4.674 1.771 -6.470 1.00 98.12 91 PHE A C 1
ATOM 717 O O . PHE A 1 91 ? 4.081 1.105 -7.314 1.00 98.12 91 PHE A O 1
ATOM 724 N N . ALA A 1 92 ? 5.704 2.557 -6.768 1.00 97.06 92 ALA A N 1
ATOM 725 C CA . ALA A 1 92 ? 6.350 2.625 -8.071 1.00 97.06 92 ALA A CA 1
ATOM 726 C C . ALA A 1 92 ? 7.855 2.851 -7.876 1.00 97.06 92 ALA A C 1
ATOM 728 O O . ALA A 1 92 ? 8.279 3.376 -6.842 1.00 97.06 92 ALA A O 1
ATOM 729 N N . ILE A 1 93 ? 8.659 2.462 -8.865 1.00 96.88 93 ILE A N 1
ATOM 730 C CA . ILE A 1 93 ? 10.091 2.779 -8.895 1.00 96.88 93 ILE A CA 1
ATOM 731 C C . ILE A 1 93 ? 10.271 4.188 -9.460 1.00 96.88 93 ILE A C 1
ATOM 733 O O . ILE A 1 93 ? 9.804 4.487 -10.557 1.00 96.88 93 ILE A O 1
ATOM 737 N N . GLY A 1 94 ? 10.968 5.042 -8.716 1.00 94.31 94 GLY A N 1
ATOM 738 C CA . GLY A 1 94 ? 11.263 6.414 -9.108 1.00 94.31 94 GLY A CA 1
ATOM 739 C C . GLY A 1 94 ? 12.192 7.102 -8.111 1.00 94.31 94 GLY A C 1
ATOM 740 O O . GLY A 1 94 ? 12.692 6.474 -7.177 1.00 94.31 94 GLY A O 1
ATOM 741 N N . THR A 1 95 ? 12.414 8.395 -8.321 1.00 93.19 95 THR A N 1
ATOM 742 C CA . THR A 1 95 ? 13.220 9.242 -7.435 1.00 93.19 95 THR A CA 1
ATOM 743 C C . THR A 1 95 ? 12.447 9.562 -6.160 1.00 93.19 95 THR A C 1
ATOM 745 O O . THR A 1 95 ? 11.267 9.917 -6.213 1.00 93.19 95 THR A O 1
ATOM 748 N N . SER A 1 96 ? 13.093 9.433 -5.002 1.00 89.75 96 SER A N 1
ATOM 749 C CA . SER A 1 96 ? 12.440 9.708 -3.727 1.00 89.75 96 SER A CA 1
ATOM 750 C C . SER A 1 96 ? 12.324 11.211 -3.510 1.00 89.75 96 SER A C 1
ATOM 752 O O . SER A 1 96 ? 13.320 11.926 -3.511 1.00 89.75 96 SER A O 1
ATOM 754 N N . SER A 1 97 ? 11.125 11.706 -3.217 1.00 91.31 97 SER A N 1
ATOM 755 C CA . SER A 1 97 ? 10.956 13.122 -2.868 1.00 91.31 97 SER A CA 1
ATOM 756 C C . SER A 1 97 ? 11.626 13.505 -1.542 1.00 91.31 97 SER A C 1
ATOM 758 O O . SER A 1 97 ? 11.831 14.687 -1.296 1.00 91.31 97 SER A O 1
ATOM 760 N N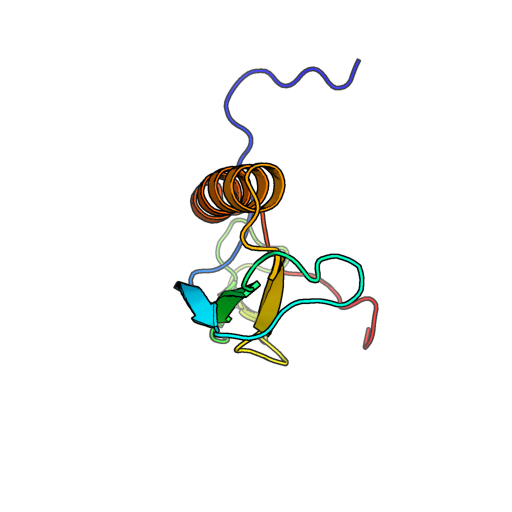 . THR A 1 98 ? 11.965 12.539 -0.678 1.00 86.31 98 THR A N 1
ATOM 761 C CA . THR A 1 98 ? 12.597 12.814 0.625 1.00 86.31 98 THR A CA 1
ATOM 762 C C . THR A 1 98 ? 14.120 12.770 0.595 1.00 86.31 98 THR A C 1
ATOM 764 O O . THR A 1 98 ? 14.749 13.341 1.479 1.00 86.31 98 THR A O 1
ATOM 767 N N . THR A 1 99 ? 14.724 12.081 -0.377 1.00 84.75 99 THR A N 1
ATOM 768 C CA . THR A 1 99 ? 16.185 11.878 -0.424 1.00 84.75 99 THR A CA 1
ATOM 769 C C . THR A 1 99 ? 16.829 12.271 -1.747 1.00 84.75 99 THR A C 1
ATOM 771 O O . THR A 1 99 ? 18.049 12.169 -1.850 1.00 84.75 99 THR A O 1
ATOM 774 N N . GLY A 1 100 ? 16.038 12.687 -2.741 1.00 62.00 100 GLY A N 1
ATOM 775 C CA . GLY A 1 100 ? 16.476 12.691 -4.138 1.00 62.00 100 GLY A CA 1
ATOM 776 C C . GLY A 1 100 ? 16.702 11.277 -4.656 1.00 62.00 100 GLY A C 1
ATOM 777 O O . GLY A 1 100 ? 17.410 11.169 -5.675 1.00 62.00 100 GLY A O 1
#

Solvent-accessible surface area (backbone atoms only — not comparable to full-atom values): 6120 Å² total; per-residue (Å²): 134,89,78,76,85,78,86,85,66,53,58,33,74,76,66,48,79,49,72,50,79,43,100,45,53,46,92,96,37,81,90,32,38,21,35,41,36,39,38,38,43,68,58,50,67,31,51,88,86,40,94,52,54,76,37,75,48,85,47,86,75,56,68,40,80,45,80,38,49,56,43,76,68,34,50,51,50,50,57,50,49,54,52,33,50,76,34,19,60,78,51,68,80,75,78,45,92,88,78,95

pLDDT: mean 95.81, std 6.37, range [62.0, 98.88]

Mean predicted aligned error: 3.49 Å

Nearest PDB structures (foldseek):
  6y5p-assembly1_A  TM=9.852E-01  e=1.671E-12  Homo sapiens
  6y5n-assembly2_B  TM=9.770E-01  e=3.935E-12  Homo sapiens
  6y2x-assembly1_A  TM=9.746E-01  e=9.811E-12  Homo sapiens
  6y3j-assembly1_A  TM=9.938E-01  e=1.305E-11  Homo sapiens
  3pg6-assembly2_B  TM=9.460E-01  e=6.719E-07  Homo sapiens

InterPro domains:
  IPR039396 Deltex, C-terminal [PF18102] (9-100)
  IPR039398 Deltex family [PTHR12622] (1-100)
  IPR039399 Deltex, C-terminal domain superfamily [G3DSA:3.30.390.130] (8-100)

Radius of gyration: 16.12 Å; Cα contacts (8 Å, |Δi|>4): 154; chains: 1; bounding box: 36×23×41 Å

Organism: Mustela putorius furo (NCBI:txid9669)

Foldseek 3Di:
DPDDDDDQAAAADDWDKDWDWDQDADVVGRPFTKIKIWTFDQKDARPPRAPDHRDTAHDPPPRDIDIFTPDPVSVVVVVVVVVRVVRSNPDGGDDDPVPD

Secondary structure (DSSP, 8-state):
--PPPS-----PPS-EEEEEEES-PPTT-TTS-EEEEEEE---EE--TTSSSTTSEE--TTPSEEEEEESSHHHHHHHHHHHHHHHTT-S---S--TTT-